Protein AF-A0A376VEA4-F1 (afdb_monomer_lite)

Structure (mmCIF, N/CA/C/O backbone):
data_AF-A0A376VEA4-F1
#
_entry.id   AF-A0A376VEA4-F1
#
loop_
_atom_site.group_PDB
_atom_site.id
_atom_site.type_symbol
_atom_site.label_atom_id
_atom_site.label_alt_id
_atom_site.label_comp_id
_atom_site.label_asym_id
_atom_site.label_entity_id
_atom_site.label_seq_id
_atom_site.pdbx_PDB_ins_code
_atom_site.Cartn_x
_atom_site.Cartn_y
_atom_site.Cartn_z
_atom_site.occupancy
_atom_site.B_iso_or_equiv
_atom_site.auth_seq_id
_atom_site.auth_comp_id
_atom_site.auth_asym_id
_atom_site.auth_atom_id
_atom_site.pdbx_PDB_model_num
ATOM 1 N N . MET A 1 1 ? 5.426 -7.930 9.827 1.00 93.88 1 MET A N 1
ATOM 2 C CA . MET A 1 1 ? 6.574 -7.226 9.193 1.00 93.88 1 MET A CA 1
ATOM 3 C C . MET A 1 1 ? 6.254 -5.743 9.165 1.00 93.88 1 MET A C 1
ATOM 5 O O . MET A 1 1 ? 5.088 -5.432 8.981 1.00 93.88 1 MET A O 1
ATOM 9 N N . THR A 1 2 ? 7.232 -4.851 9.320 1.00 97.75 2 THR A N 1
ATOM 10 C CA . THR A 1 2 ? 7.004 -3.398 9.218 1.00 97.75 2 THR A CA 1
ATOM 11 C C . THR A 1 2 ? 7.657 -2.847 7.954 1.00 97.75 2 THR A C 1
ATOM 13 O O . THR A 1 2 ? 8.782 -3.230 7.636 1.00 97.75 2 THR A O 1
ATOM 16 N N . VAL A 1 3 ? 6.953 -1.970 7.240 1.00 98.19 3 VAL A N 1
ATOM 17 C CA . VAL A 1 3 ? 7.434 -1.263 6.049 1.00 98.19 3 VAL A CA 1
ATOM 18 C C . VAL A 1 3 ? 7.363 0.235 6.322 1.00 98.19 3 VAL A C 1
ATOM 20 O O . VAL A 1 3 ? 6.282 0.765 6.562 1.00 98.19 3 VAL A O 1
ATOM 23 N N . SER A 1 4 ? 8.514 0.901 6.277 1.00 98.12 4 SER A N 1
ATOM 24 C CA . SER A 1 4 ? 8.669 2.324 6.627 1.00 98.12 4 SER A CA 1
ATOM 25 C C . SER A 1 4 ? 9.497 3.094 5.592 1.00 98.12 4 SER A C 1
ATOM 27 O O . SER A 1 4 ? 10.093 4.115 5.910 1.00 98.12 4 SER A O 1
ATOM 29 N N . THR A 1 5 ? 9.580 2.553 4.374 1.00 97.88 5 THR A N 1
ATOM 30 C CA . THR A 1 5 ? 10.254 3.149 3.214 1.00 97.88 5 THR A CA 1
ATOM 31 C C . THR A 1 5 ? 9.508 2.795 1.923 1.00 97.88 5 THR A C 1
ATOM 33 O O . THR A 1 5 ? 8.765 1.801 1.903 1.00 97.88 5 THR A O 1
ATOM 36 N N . GLY A 1 6 ? 9.699 3.573 0.858 1.00 96.50 6 GLY A N 1
ATOM 37 C CA . GLY A 1 6 ? 9.098 3.380 -0.461 1.00 96.50 6 GLY A CA 1
ATOM 38 C C . GLY A 1 6 ? 8.031 4.402 -0.859 1.00 96.50 6 GLY A C 1
ATOM 39 O O . GLY A 1 6 ? 7.445 4.238 -1.929 1.00 96.50 6 GLY A O 1
ATOM 40 N N . LEU A 1 7 ? 7.740 5.395 -0.016 1.00 96.56 7 LEU A N 1
ATOM 41 C CA . LEU A 1 7 ? 6.759 6.468 -0.242 1.00 96.56 7 LEU A CA 1
ATOM 42 C C . LEU A 1 7 ? 7.251 7.837 0.275 1.00 96.56 7 LEU A C 1
ATOM 44 O O . LEU A 1 7 ? 6.453 8.726 0.549 1.00 96.56 7 LEU A O 1
ATOM 48 N N . GLU A 1 8 ? 8.556 8.020 0.459 1.00 97.62 8 GLU A N 1
ATOM 49 C CA . GLU A 1 8 ? 9.166 9.238 1.006 1.00 97.62 8 GLU A CA 1
ATOM 50 C C . GLU A 1 8 ? 8.849 10.499 0.191 1.00 97.62 8 GLU A C 1
ATOM 52 O O . GLU A 1 8 ? 8.768 11.592 0.749 1.00 97.62 8 GLU A O 1
ATOM 57 N N . LEU A 1 9 ? 8.681 10.356 -1.124 1.00 94.56 9 LEU A N 1
ATOM 58 C CA . LEU A 1 9 ? 8.377 11.456 -2.042 1.00 94.56 9 LEU A CA 1
ATOM 59 C C . LEU A 1 9 ? 6.866 11.639 -2.260 1.00 94.56 9 LEU A C 1
ATOM 61 O O . LEU A 1 9 ? 6.455 12.461 -3.076 1.00 94.56 9 LEU A O 1
ATOM 65 N N . GLY A 1 10 ? 6.040 10.879 -1.534 1.00 91.25 10 GLY A N 1
ATOM 66 C CA . GLY A 1 10 ? 4.585 10.889 -1.655 1.00 91.25 10 GLY A CA 1
ATOM 67 C C . GLY A 1 10 ? 4.055 10.062 -2.835 1.00 91.25 10 GLY A C 1
ATOM 68 O O . GLY A 1 10 ? 4.832 9.561 -3.649 1.00 91.25 10 GLY A O 1
ATOM 69 N N . PRO A 1 11 ? 2.728 9.884 -2.930 1.00 87.62 11 PRO A N 1
ATOM 70 C CA . PRO A 1 11 ? 2.100 8.984 -3.900 1.00 87.62 11 PRO A CA 1
ATOM 71 C C . PRO A 1 11 ? 2.123 9.472 -5.352 1.00 87.62 11 PRO A C 1
ATOM 73 O O . PRO A 1 11 ? 1.990 8.651 -6.258 1.00 87.62 11 PRO A O 1
ATOM 76 N N . ASP A 1 12 ? 2.323 10.773 -5.571 1.00 88.38 12 ASP A N 1
ATOM 77 C CA . ASP A 1 12 ? 2.367 11.385 -6.906 1.00 88.38 12 ASP A CA 1
ATOM 78 C C . ASP A 1 12 ? 3.758 11.311 -7.558 1.00 88.38 12 ASP A C 1
ATOM 80 O O . ASP A 1 12 ? 3.924 11.681 -8.719 1.00 88.38 12 ASP A O 1
ATOM 84 N N . SER A 1 13 ? 4.775 10.857 -6.817 1.00 91.50 13 SER A N 1
ATOM 85 C CA . SER A 1 13 ? 6.143 10.748 -7.319 1.00 91.50 13 SER A CA 1
ATOM 86 C C . SER A 1 13 ? 6.451 9.343 -7.837 1.00 91.50 13 SER A C 1
ATOM 88 O O . SER A 1 13 ? 6.400 8.358 -7.093 1.00 91.50 13 SER A O 1
ATOM 90 N N . ASP A 1 14 ? 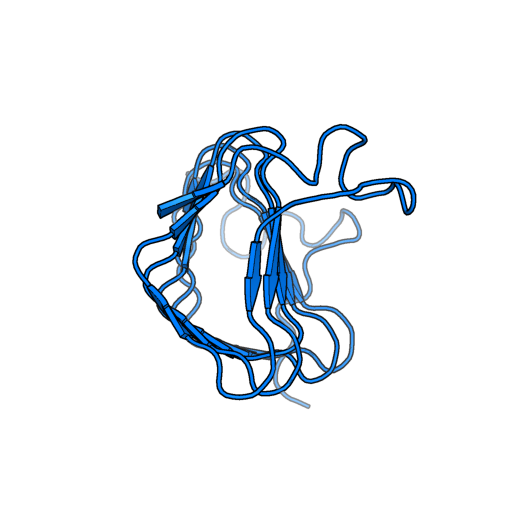6.889 9.275 -9.094 1.00 92.62 14 ASP A N 1
ATOM 91 C CA . ASP A 1 14 ? 7.402 8.054 -9.727 1.00 92.62 14 ASP A CA 1
ATOM 92 C C . ASP A 1 14 ? 8.859 7.728 -9.327 1.00 92.62 14 ASP A C 1
ATOM 94 O O . ASP A 1 14 ? 9.374 6.666 -9.673 1.00 92.62 14 ASP A O 1
ATOM 98 N N . GLU A 1 15 ? 9.516 8.602 -8.555 1.00 95.31 15 GLU A N 1
ATOM 99 C CA . GLU A 1 15 ? 10.922 8.470 -8.131 1.00 95.31 15 GLU A CA 1
ATOM 100 C C . GLU A 1 15 ? 11.084 7.731 -6.788 1.00 95.31 15 GLU A C 1
ATOM 102 O O . GLU A 1 15 ? 12.197 7.550 -6.287 1.00 95.31 15 GLU A O 1
ATOM 107 N N . ASN A 1 16 ? 9.982 7.295 -6.168 1.00 94.75 16 ASN A N 1
ATOM 108 C CA . ASN A 1 16 ? 10.049 6.498 -4.946 1.00 94.75 16 ASN A CA 1
ATOM 109 C C . ASN A 1 16 ? 10.753 5.157 -5.196 1.00 94.75 16 ASN A C 1
ATOM 111 O O . ASN A 1 16 ? 10.442 4.423 -6.136 1.00 94.75 16 ASN A O 1
ATOM 115 N N . THR A 1 17 ? 11.645 4.777 -4.283 1.00 95.25 17 THR A N 1
ATOM 116 C CA . THR A 1 17 ? 12.371 3.503 -4.338 1.00 95.25 17 THR A CA 1
ATOM 117 C C . THR A 1 17 ? 12.272 2.765 -3.007 1.00 95.25 17 THR A C 1
ATOM 119 O O . THR A 1 17 ? 12.096 3.372 -1.959 1.00 95.25 17 THR A O 1
ATOM 122 N N . GLY A 1 18 ? 12.369 1.434 -3.036 1.00 95.88 18 GLY A N 1
ATOM 123 C CA . GLY A 1 18 ? 12.244 0.598 -1.838 1.00 95.88 18 GLY A CA 1
ATOM 124 C C . GLY A 1 18 ? 10.838 0.027 -1.631 1.00 95.88 18 GLY A C 1
ATOM 125 O O . GLY A 1 18 ? 10.131 -0.288 -2.593 1.00 95.88 18 GLY A O 1
ATOM 126 N N . GLY A 1 19 ? 10.468 -0.181 -0.367 1.00 97.25 19 GLY A N 1
ATOM 127 C CA . GLY A 1 19 ? 9.210 -0.816 0.031 1.00 97.25 19 GLY A CA 1
ATOM 128 C C . GLY A 1 19 ? 9.212 -2.348 -0.008 1.00 97.25 19 GLY A C 1
ATOM 129 O O . GLY A 1 19 ? 10.223 -3.003 -0.277 1.00 97.25 19 GLY A O 1
ATOM 130 N N . GLN A 1 20 ? 8.054 -2.941 0.285 1.00 98.50 20 GLN A N 1
ATOM 131 C CA . GLN A 1 20 ? 7.851 -4.391 0.219 1.00 98.50 20 GLN A CA 1
ATOM 132 C C . GLN A 1 20 ? 7.154 -4.775 -1.084 1.00 98.50 20 GLN A C 1
ATOM 134 O O . GLN A 1 20 ? 6.044 -4.327 -1.352 1.00 98.50 20 GLN A O 1
ATOM 139 N N . TRP A 1 21 ? 7.764 -5.682 -1.844 1.00 98.38 21 TRP A N 1
ATOM 140 C CA . TRP A 1 21 ? 7.225 -6.180 -3.107 1.00 98.38 21 TRP A CA 1
ATOM 141 C C . TRP A 1 21 ? 6.707 -7.606 -2.943 1.00 98.38 21 TRP A C 1
ATOM 143 O O . TRP A 1 21 ? 7.487 -8.542 -2.760 1.00 98.38 21 TRP A O 1
ATOM 153 N N . ILE A 1 22 ? 5.391 -7.785 -3.036 1.00 98.50 22 ILE A N 1
ATOM 154 C CA . ILE A 1 22 ? 4.750 -9.102 -3.048 1.00 98.50 22 ILE A CA 1
ATOM 155 C C . ILE A 1 22 ? 4.509 -9.479 -4.509 1.00 98.50 22 ILE A C 1
ATOM 157 O O . ILE A 1 22 ? 3.585 -8.982 -5.154 1.00 98.50 22 ILE A O 1
ATOM 161 N N . LYS A 1 23 ? 5.394 -10.325 -5.039 1.00 98.31 23 LYS A N 1
ATOM 162 C CA . LYS A 1 23 ? 5.372 -10.785 -6.435 1.00 98.31 23 LYS A CA 1
ATOM 163 C C . LYS A 1 23 ? 4.328 -11.888 -6.648 1.00 98.31 23 LYS A C 1
ATOM 165 O O . LYS A 1 23 ? 3.751 -12.390 -5.685 1.00 98.31 23 LYS A O 1
ATOM 170 N N . ALA A 1 24 ? 4.123 -12.296 -7.901 1.00 98.31 24 ALA A N 1
ATOM 171 C CA . ALA A 1 24 ? 3.242 -13.410 -8.255 1.00 98.31 24 ALA A CA 1
ATOM 172 C C . ALA A 1 24 ? 3.554 -14.680 -7.437 1.00 98.31 24 ALA A C 1
ATOM 174 O O . ALA A 1 24 ? 4.714 -15.073 -7.313 1.00 98.31 24 ALA A O 1
ATOM 175 N N . GLY A 1 25 ? 2.524 -15.295 -6.847 1.00 97.69 25 GLY A N 1
ATOM 176 C CA . GLY A 1 25 ? 2.647 -16.449 -5.945 1.00 97.69 25 GLY A CA 1
ATOM 177 C C . GLY A 1 25 ? 3.157 -16.112 -4.536 1.00 97.69 25 GLY A C 1
ATOM 178 O O . GLY A 1 25 ? 3.093 -16.950 -3.638 1.00 97.69 25 GLY A O 1
ATOM 179 N N . GLY A 1 26 ? 3.636 -14.887 -4.314 1.00 98.38 26 GLY A N 1
ATOM 180 C CA . GLY A 1 26 ? 4.062 -14.399 -3.010 1.00 98.38 26 GLY A CA 1
ATOM 181 C C . GLY A 1 26 ? 2.878 -14.079 -2.101 1.00 98.38 26 GLY A C 1
ATOM 182 O O . GLY A 1 26 ? 1.818 -13.645 -2.555 1.00 98.38 26 GLY A O 1
ATOM 183 N N . THR A 1 27 ? 3.077 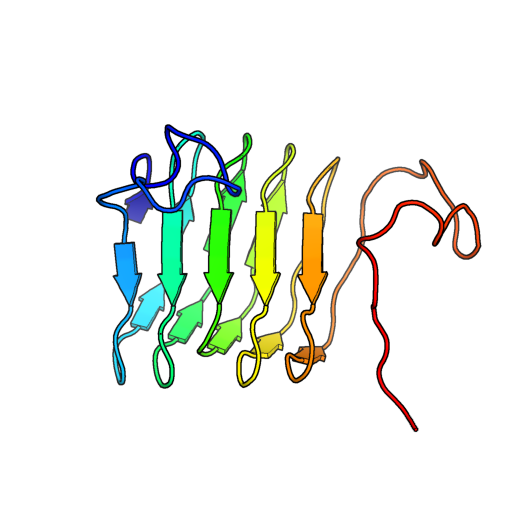-14.261 -0.794 1.00 98.44 27 THR A N 1
ATOM 184 C CA . THR A 1 27 ? 2.107 -13.870 0.234 1.00 98.44 27 THR A CA 1
ATOM 185 C C . THR A 1 27 ? 2.778 -13.011 1.300 1.00 98.44 27 THR A C 1
ATOM 187 O O . THR A 1 27 ? 3.720 -13.461 1.949 1.00 98.44 27 THR A O 1
ATOM 190 N N . GLY A 1 28 ? 2.281 -11.795 1.516 1.00 98.06 28 GLY A N 1
ATOM 191 C CA . GLY A 1 28 ? 2.615 -10.982 2.685 1.00 98.06 28 GLY A CA 1
ATOM 192 C C . GLY A 1 28 ? 1.485 -11.048 3.704 1.00 98.06 28 GLY A C 1
ATOM 193 O O . GLY A 1 28 ? 0.329 -10.846 3.350 1.00 98.06 28 GLY A O 1
ATOM 194 N N . ARG A 1 29 ? 1.801 -11.339 4.967 1.00 98.31 29 ARG A N 1
ATOM 195 C CA . ARG A 1 29 ? 0.815 -11.432 6.057 1.00 98.31 29 ARG A CA 1
ATOM 196 C C . ARG A 1 29 ? 1.190 -10.491 7.184 1.00 98.31 29 ARG A C 1
ATOM 198 O O . ARG A 1 29 ? 2.384 -10.357 7.467 1.00 98.31 29 ARG A O 1
ATOM 205 N N . ASN A 1 30 ? 0.201 -9.902 7.854 1.00 98.19 30 ASN A N 1
AT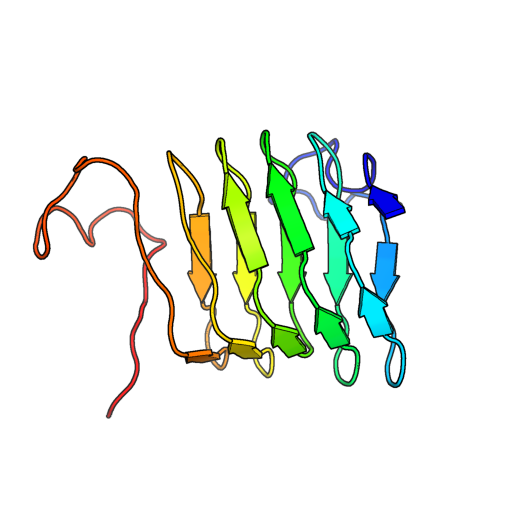OM 206 C CA . ASN A 1 30 ? 0.414 -9.091 9.059 1.00 98.19 30 ASN A CA 1
ATOM 207 C C . ASN A 1 30 ? 1.485 -8.008 8.826 1.00 98.19 30 ASN A C 1
ATOM 209 O O . ASN A 1 30 ? 2.476 -7.892 9.564 1.00 98.19 30 ASN A O 1
ATOM 213 N N . THR A 1 31 ? 1.360 -7.300 7.701 1.00 98.62 31 THR A N 1
ATOM 214 C CA . THR A 1 31 ? 2.280 -6.213 7.357 1.00 98.62 31 THR A CA 1
ATOM 215 C C . THR A 1 31 ? 1.742 -4.914 7.930 1.00 98.62 31 THR A C 1
ATOM 217 O O . THR A 1 31 ? 0.597 -4.563 7.679 1.00 98.62 31 THR A O 1
ATOM 220 N N . THR A 1 32 ? 2.569 -4.192 8.676 1.00 98.75 32 THR A N 1
ATOM 221 C CA . THR A 1 32 ? 2.290 -2.818 9.088 1.00 98.75 32 THR A CA 1
ATOM 222 C C . THR A 1 32 ? 3.044 -1.874 8.165 1.00 98.75 32 THR A C 1
ATOM 224 O O . THR A 1 32 ? 4.273 -1.891 8.137 1.00 98.75 32 THR A O 1
ATOM 227 N N . VAL A 1 33 ? 2.321 -1.058 7.411 1.00 98.69 33 VAL A N 1
ATOM 228 C CA . VAL A 1 33 ? 2.870 -0.013 6.549 1.00 98.69 33 VAL A CA 1
ATOM 229 C C . VAL A 1 33 ? 2.701 1.317 7.275 1.00 98.69 33 VAL A C 1
ATOM 231 O O . VAL A 1 33 ? 1.582 1.716 7.588 1.00 98.69 33 VAL A O 1
ATOM 234 N N . THR A 1 34 ? 3.811 1.960 7.617 1.00 98.38 34 THR A N 1
ATOM 235 C CA . THR A 1 34 ? 3.823 3.217 8.382 1.00 98.38 34 THR A CA 1
ATOM 236 C C . THR A 1 34 ? 4.027 4.415 7.463 1.00 98.38 34 THR A C 1
ATOM 238 O O . THR A 1 34 ? 4.159 4.238 6.254 1.00 98.38 34 THR A O 1
ATOM 241 N N . ALA A 1 35 ? 4.165 5.614 8.039 1.00 96.81 35 ALA A N 1
ATOM 242 C CA . ALA A 1 35 ? 4.664 6.793 7.333 1.00 96.81 35 ALA A CA 1
ATOM 243 C C . ALA A 1 35 ? 5.871 6.453 6.439 1.00 96.81 35 ALA A C 1
ATOM 245 O O . ALA A 1 35 ? 6.757 5.695 6.856 1.00 96.81 35 ALA A O 1
ATOM 246 N N . ASN A 1 36 ? 5.859 6.985 5.212 1.00 97.44 36 ASN A N 1
ATOM 247 C CA . ASN A 1 36 ? 6.813 6.721 4.123 1.00 97.44 36 ASN A CA 1
ATOM 248 C C . ASN A 1 36 ? 6.914 5.256 3.670 1.00 97.44 36 ASN A C 1
ATOM 250 O O . ASN A 1 36 ? 7.702 4.933 2.789 1.00 97.44 36 ASN A O 1
ATOM 254 N N . GLY A 1 37 ? 6.141 4.345 4.256 1.00 98.62 37 GLY A N 1
ATOM 255 C CA . GLY A 1 37 ? 6.102 2.946 3.880 1.00 98.62 37 GLY A CA 1
ATOM 256 C C . GLY A 1 37 ? 5.277 2.724 2.625 1.00 98.62 37 GLY A C 1
ATOM 257 O O . GLY A 1 37 ? 4.159 3.231 2.512 1.00 98.62 37 GLY A O 1
ATOM 258 N N . ARG A 1 38 ? 5.788 1.883 1.721 1.00 98.62 38 ARG A N 1
ATOM 259 C CA . ARG A 1 38 ? 5.018 1.402 0.574 1.00 98.62 38 ARG A CA 1
ATOM 260 C C . ARG A 1 38 ? 5.030 -0.109 0.447 1.00 98.62 38 ARG A C 1
ATOM 262 O O . ARG A 1 38 ? 6.085 -0.734 0.324 1.00 98.62 38 ARG A O 1
ATOM 269 N N . GLN A 1 39 ? 3.843 -0.702 0.409 1.00 98.81 39 GLN A N 1
ATOM 270 C CA . GLN A 1 39 ? 3.661 -2.092 0.007 1.00 98.81 39 GLN A CA 1
ATOM 271 C C . GLN A 1 39 ? 3.152 -2.154 -1.437 1.00 98.81 39 GLN A C 1
ATOM 273 O O . GLN A 1 39 ? 2.154 -1.532 -1.789 1.00 98.81 39 GLN A O 1
ATOM 278 N N . ILE A 1 40 ? 3.828 -2.923 -2.284 1.00 98.69 40 ILE A N 1
ATOM 279 C CA . ILE A 1 40 ? 3.470 -3.129 -3.684 1.00 98.69 40 ILE A CA 1
ATOM 280 C C . ILE A 1 40 ? 3.045 -4.583 -3.848 1.00 98.69 40 ILE A C 1
ATOM 282 O O . ILE A 1 40 ? 3.869 -5.499 -3.799 1.00 98.69 40 ILE A O 1
ATOM 286 N N . VAL A 1 41 ? 1.750 -4.801 -4.059 1.00 98.75 41 VAL A N 1
ATOM 287 C CA . VAL A 1 41 ? 1.184 -6.127 -4.320 1.00 98.75 41 VAL A CA 1
ATOM 288 C C . VAL A 1 41 ? 1.005 -6.265 -5.824 1.00 98.75 41 VAL A C 1
ATOM 290 O O . VAL A 1 41 ? 0.111 -5.656 -6.411 1.00 98.75 41 VAL A O 1
ATOM 293 N N . GLN A 1 42 ? 1.888 -7.019 -6.472 1.00 98.62 42 GLN A N 1
ATOM 294 C CA . GLN A 1 42 ? 1.847 -7.211 -7.920 1.00 98.62 42 GLN A CA 1
ATOM 295 C C . GLN A 1 42 ? 0.751 -8.209 -8.316 1.00 98.62 42 GLN A C 1
ATOM 297 O O . GLN A 1 42 ? 0.229 -8.941 -7.475 1.00 98.62 42 GLN A O 1
ATOM 302 N N . ALA A 1 43 ? 0.418 -8.260 -9.608 1.00 98.50 43 ALA A N 1
ATOM 303 C CA . ALA A 1 43 ? -0.517 -9.247 -10.139 1.00 98.50 43 ALA A CA 1
ATOM 304 C C . ALA A 1 43 ? -0.108 -10.677 -9.727 1.00 98.50 43 ALA A C 1
ATOM 306 O O . ALA A 1 43 ? 1.062 -11.055 -9.807 1.00 98.50 43 ALA A O 1
ATOM 307 N N . GLY A 1 44 ? -1.077 -11.455 -9.235 1.00 97.88 44 GLY A N 1
ATOM 308 C CA . GLY A 1 44 ? -0.857 -12.800 -8.687 1.00 97.88 44 GLY A CA 1
ATOM 309 C C . GLY A 1 44 ? -0.230 -12.850 -7.285 1.00 97.88 44 GLY A C 1
ATOM 310 O O . GLY A 1 44 ? -0.055 -13.944 -6.752 1.00 97.88 44 GLY A O 1
ATOM 311 N N . GLY A 1 45 ? 0.134 -11.712 -6.688 1.00 98.75 45 GLY A N 1
ATOM 312 C CA . GLY A 1 45 ? 0.550 -11.610 -5.288 1.00 98.75 45 GLY A CA 1
ATOM 313 C C . GLY A 1 45 ? -0.647 -11.452 -4.346 1.00 98.75 45 GLY A C 1
ATOM 314 O O . GLY A 1 45 ? -1.694 -10.941 -4.748 1.00 98.75 45 GLY A O 1
ATOM 315 N N . THR A 1 46 ? -0.494 -11.884 -3.090 1.00 98.81 46 THR A N 1
ATOM 316 C CA . THR A 1 46 ? -1.530 -11.753 -2.048 1.00 98.81 46 THR A CA 1
ATOM 317 C C . THR A 1 46 ? -0.999 -11.043 -0.804 1.00 98.81 46 THR A C 1
ATOM 319 O O . THR A 1 46 ? 0.008 -11.453 -0.230 1.00 98.81 46 THR A O 1
ATOM 322 N N . ALA A 1 47 ? -1.697 -10.012 -0.341 1.00 98.81 47 ALA A N 1
ATOM 323 C CA . ALA A 1 47 ? -1.510 -9.420 0.978 1.00 98.81 47 ALA A CA 1
ATOM 324 C C . ALA A 1 47 ? -2.695 -9.786 1.882 1.00 98.81 47 ALA A C 1
ATOM 326 O O . ALA A 1 47 ? -3.845 -9.677 1.461 1.00 98.81 47 ALA A O 1
ATOM 327 N N . SER A 1 48 ? -2.436 -10.215 3.117 1.00 98.62 48 SER A N 1
ATOM 328 C CA . SER A 1 48 ? -3.476 -10.444 4.123 1.00 98.62 48 SER A CA 1
ATOM 329 C C . SER A 1 48 ? -3.183 -9.682 5.406 1.00 98.62 48 SER A C 1
ATOM 331 O O . SER A 1 48 ? -2.020 -9.559 5.811 1.00 98.62 48 SER A O 1
ATOM 333 N N . ASP A 1 49 ? -4.245 -9.187 6.037 1.00 98.56 49 ASP A N 1
ATOM 334 C CA . ASP A 1 49 ? -4.210 -8.598 7.378 1.00 98.56 49 ASP A CA 1
ATOM 335 C C . ASP A 1 49 ? -3.182 -7.454 7.449 1.00 98.56 49 ASP A C 1
ATOM 337 O O . ASP A 1 49 ? -2.316 -7.383 8.322 1.00 98.56 49 ASP A O 1
ATOM 341 N N . THR A 1 50 ? -3.199 -6.605 6.417 1.00 98.75 50 THR A N 1
ATOM 342 C CA . THR A 1 50 ? -2.284 -5.466 6.294 1.00 98.75 50 THR A CA 1
ATOM 343 C C . THR A 1 50 ? -2.875 -4.265 7.016 1.00 98.75 50 THR A C 1
ATOM 345 O O . THR A 1 50 ? -4.020 -3.905 6.770 1.00 98.75 50 THR A O 1
ATOM 348 N N . VAL A 1 51 ? -2.085 -3.623 7.870 1.00 98.62 51 VAL A N 1
ATOM 349 C CA . VAL A 1 51 ? -2.440 -2.367 8.538 1.00 98.62 51 VAL A CA 1
ATOM 350 C C . VAL A 1 51 ? -1.638 -1.249 7.895 1.00 98.62 51 VAL A C 1
ATOM 352 O O . VAL A 1 51 ? -0.410 -1.317 7.872 1.00 98.62 51 VAL A O 1
ATOM 355 N N . ILE A 1 52 ? -2.312 -0.228 7.383 1.00 98.44 52 ILE A N 1
ATOM 356 C CA . ILE A 1 52 ? -1.699 0.924 6.726 1.00 98.44 52 ILE A CA 1
ATOM 357 C C . ILE A 1 52 ? -2.059 2.159 7.530 1.00 98.44 52 ILE A C 1
ATOM 359 O O . ILE A 1 52 ? -3.239 2.421 7.755 1.00 98.44 52 ILE A O 1
ATOM 363 N N . ARG A 1 53 ? -1.047 2.906 7.972 1.00 97.25 53 ARG A N 1
ATOM 364 C CA . ARG A 1 53 ? -1.260 4.062 8.838 1.00 97.25 53 ARG A CA 1
ATOM 365 C C . ARG A 1 53 ? -0.277 5.193 8.634 1.00 97.25 53 ARG A C 1
ATOM 367 O O . ARG A 1 53 ? 0.821 4.996 8.114 1.00 97.25 53 ARG A O 1
ATOM 374 N N . ASP A 1 54 ? -0.674 6.361 9.122 1.00 95.75 54 ASP A N 1
ATOM 375 C CA . ASP A 1 54 ? 0.155 7.559 9.237 1.00 95.75 54 ASP A CA 1
ATOM 376 C C . ASP A 1 54 ? 0.683 8.047 7.873 1.00 95.75 54 ASP A C 1
ATOM 378 O O . ASP A 1 54 ? 1.827 8.486 7.763 1.00 95.75 54 ASP A O 1
ATOM 382 N N . GLY A 1 55 ? -0.141 7.943 6.823 1.00 92.75 55 GLY A N 1
ATOM 383 C CA . GLY A 1 55 ? 0.238 8.285 5.444 1.00 92.75 55 GLY A CA 1
ATOM 384 C C . GLY A 1 55 ? 1.031 7.203 4.701 1.00 92.75 55 GLY A C 1
ATOM 385 O O . GLY A 1 55 ? 1.581 7.471 3.638 1.00 92.75 55 GLY A O 1
ATOM 386 N N . GLY A 1 56 ? 1.151 5.991 5.253 1.00 98.06 56 GLY A N 1
ATOM 387 C CA . GLY A 1 56 ? 1.664 4.839 4.508 1.00 98.06 56 GLY A CA 1
ATOM 388 C C . GLY A 1 56 ? 0.730 4.427 3.367 1.00 98.06 56 GLY A C 1
ATOM 389 O O . GLY A 1 56 ? -0.455 4.757 3.382 1.00 98.06 56 GLY A O 1
ATOM 390 N N . GLY A 1 57 ? 1.242 3.654 2.403 1.00 98.31 57 GLY A N 1
ATOM 391 C CA . GLY A 1 57 ? 0.477 3.297 1.205 1.00 98.31 57 GLY A CA 1
ATOM 392 C C . GLY A 1 57 ? 0.613 1.848 0.734 1.00 98.31 57 GLY A C 1
ATOM 393 O O . GLY A 1 57 ? 1.683 1.238 0.817 1.00 98.31 57 GLY A O 1
ATOM 394 N N . GLN A 1 58 ? -0.459 1.303 0.153 1.00 98.75 58 GLN A N 1
ATOM 395 C CA . GLN A 1 58 ? -0.441 0.047 -0.603 1.00 98.75 58 GLN A CA 1
ATOM 396 C C . GLN A 1 58 ? -0.875 0.268 -2.055 1.00 98.75 58 GLN A C 1
ATOM 398 O O . GLN A 1 58 ? -2.010 0.652 -2.327 1.00 98.75 58 GLN A O 1
ATOM 403 N N . SER A 1 59 ? 0.007 -0.053 -3.005 1.00 98.44 59 SER A N 1
ATOM 404 C CA . SER A 1 59 ? -0.329 -0.133 -4.432 1.00 98.44 59 SER A CA 1
ATOM 405 C C . SER A 1 59 ? -0.709 -1.566 -4.801 1.00 98.44 59 SER A C 1
ATOM 407 O O . SER A 1 59 ? 0.133 -2.469 -4.792 1.00 98.44 59 SER A O 1
ATOM 409 N N . LEU A 1 60 ? -1.983 -1.774 -5.128 1.00 98.62 60 LEU A N 1
ATOM 410 C CA . LEU A 1 60 ? -2.592 -3.089 -5.280 1.00 98.62 60 LEU A CA 1
ATOM 411 C C . LEU A 1 60 ? -2.929 -3.401 -6.744 1.00 98.62 60 LEU A C 1
ATOM 413 O O . LEU A 1 60 ? -3.891 -2.878 -7.294 1.00 98.62 60 LEU A O 1
ATOM 417 N N . ASN A 1 61 ? -2.155 -4.304 -7.346 1.00 98.56 61 ASN A N 1
ATOM 418 C CA . ASN A 1 61 ? -2.424 -4.933 -8.648 1.00 98.56 61 ASN A CA 1
ATOM 419 C C . ASN A 1 61 ? -2.783 -6.430 -8.508 1.00 98.56 61 ASN A C 1
ATOM 421 O O . ASN A 1 61 ? -3.155 -7.071 -9.485 1.00 98.56 61 ASN A O 1
ATOM 425 N N . GLY A 1 62 ? -2.608 -7.004 -7.312 1.00 98.62 62 GLY A N 1
ATOM 426 C CA . GLY A 1 62 ? -2.961 -8.384 -6.961 1.00 98.62 62 GLY A CA 1
ATOM 427 C C . GLY A 1 62 ? -4.187 -8.462 -6.049 1.00 98.62 62 GLY A C 1
ATOM 428 O O . GLY A 1 62 ? -5.163 -7.745 -6.253 1.00 98.62 62 GLY A O 1
ATOM 429 N N . LEU A 1 63 ? -4.131 -9.320 -5.028 1.00 98.81 63 LEU A N 1
ATOM 430 C CA . LEU A 1 63 ? -5.197 -9.495 -4.036 1.00 98.81 63 LEU A CA 1
ATOM 431 C C . LEU A 1 63 ? -4.782 -8.934 -2.669 1.00 98.81 63 LEU A C 1
ATOM 433 O O . LEU A 1 63 ? -3.721 -9.283 -2.159 1.00 98.81 63 LEU A O 1
ATOM 437 N N . ALA A 1 64 ? -5.637 -8.124 -2.048 1.00 98.81 64 ALA A N 1
ATOM 438 C CA . ALA A 1 64 ? -5.517 -7.735 -0.646 1.00 98.81 64 ALA A CA 1
ATOM 439 C C . ALA A 1 64 ? -6.761 -8.183 0.127 1.00 98.81 64 ALA A C 1
ATOM 441 O O . ALA A 1 64 ? -7.882 -7.959 -0.328 1.00 98.81 64 ALA A O 1
ATOM 442 N N . VAL A 1 65 ? -6.571 -8.807 1.288 1.00 98.75 65 VAL A N 1
ATOM 443 C CA . VAL A 1 65 ? -7.653 -9.305 2.151 1.00 98.75 65 VAL A CA 1
ATOM 444 C C . VAL A 1 65 ? -7.501 -8.726 3.554 1.00 98.75 65 VAL A C 1
ATOM 446 O O . VAL A 1 65 ? -6.399 -8.751 4.100 1.00 98.75 65 VAL A O 1
ATOM 449 N N . ASN A 1 66 ? -8.597 -8.226 4.131 1.00 98.25 66 ASN A N 1
ATOM 450 C CA . ASN A 1 66 ? -8.657 -7.643 5.477 1.00 98.25 66 ASN A CA 1
ATOM 451 C C . ASN A 1 66 ? -7.614 -6.533 5.678 1.00 98.25 66 ASN A C 1
ATOM 453 O O . ASN A 1 66 ? -6.763 -6.605 6.562 1.00 98.25 66 ASN A O 1
ATOM 457 N N . THR A 1 67 ? -7.617 -5.536 4.792 1.00 98.62 67 THR A N 1
ATOM 458 C CA . THR A 1 67 ? -6.734 -4.372 4.957 1.00 98.62 67 THR A CA 1
ATOM 459 C C . THR A 1 67 ? -7.383 -3.371 5.906 1.00 98.62 67 THR A C 1
ATOM 461 O O . THR A 1 67 ? -8.547 -3.047 5.713 1.00 98.62 67 THR A O 1
ATOM 464 N N . THR A 1 68 ? -6.648 -2.847 6.881 1.00 98.19 68 THR A N 1
ATOM 465 C CA . THR A 1 68 ? -7.109 -1.755 7.751 1.00 98.19 68 THR A CA 1
ATOM 466 C C . THR A 1 68 ? -6.366 -0.476 7.392 1.00 98.19 68 THR A C 1
ATOM 468 O O . THR A 1 68 ? -5.135 -0.477 7.352 1.00 98.19 68 THR A O 1
ATOM 471 N N . LEU A 1 69 ? -7.106 0.598 7.119 1.00 96.88 69 LEU A N 1
ATOM 472 C CA . LEU A 1 69 ? -6.584 1.931 6.831 1.00 96.88 69 LEU A CA 1
ATOM 473 C C . LEU A 1 69 ? -6.881 2.848 8.017 1.00 96.88 69 LEU A C 1
ATOM 475 O O . LEU A 1 69 ? -8.044 3.117 8.301 1.00 96.88 69 LEU A O 1
ATOM 479 N N . ASP A 1 70 ? -5.840 3.328 8.688 1.00 94.50 70 ASP A N 1
ATOM 480 C CA . ASP A 1 70 ? -5.929 4.211 9.855 1.00 94.50 70 ASP A CA 1
ATOM 481 C C . ASP A 1 70 ? -5.135 5.499 9.607 1.00 94.50 70 ASP A C 1
ATOM 483 O O . ASP A 1 70 ? -4.150 5.475 8.878 1.00 94.50 70 ASP A O 1
ATOM 487 N N . ASN A 1 71 ? -5.487 6.618 10.242 1.00 92.12 71 ASN A N 1
ATOM 488 C CA . ASN A 1 71 ? -4.669 7.841 10.284 1.00 92.12 71 ASN A CA 1
ATOM 489 C C . ASN A 1 71 ? -4.079 8.246 8.915 1.00 92.12 71 ASN A C 1
ATOM 491 O O . ASN A 1 71 ? -2.857 8.378 8.784 1.00 92.12 71 ASN A O 1
ATOM 495 N N . ARG A 1 72 ? -4.920 8.420 7.888 1.00 92.88 72 ARG A N 1
ATOM 496 C CA . ARG A 1 72 ? -4.485 8.739 6.507 1.00 92.88 72 ARG A CA 1
ATOM 497 C C . ARG A 1 72 ? -3.748 7.611 5.778 1.00 92.88 72 ARG A C 1
ATOM 499 O O . ARG A 1 72 ? -3.017 7.872 4.835 1.00 92.88 72 ARG A O 1
ATOM 506 N N . GLY A 1 73 ? -3.893 6.360 6.208 1.00 95.88 73 GLY A N 1
ATOM 507 C CA . GLY A 1 73 ? -3.390 5.208 5.461 1.00 95.88 73 GLY A CA 1
ATOM 508 C C . GLY A 1 73 ? -4.097 5.056 4.113 1.00 95.88 73 GLY A C 1
ATOM 509 O O . GLY A 1 73 ? -5.320 5.179 4.037 1.00 95.88 73 GLY A O 1
ATOM 510 N N . GLU A 1 74 ? -3.335 4.763 3.060 1.00 96.69 74 GLU A N 1
ATOM 511 C CA . GLU A 1 74 ? -3.840 4.759 1.685 1.00 96.69 74 GLU A CA 1
ATOM 512 C C . GLU A 1 74 ? -3.789 3.375 1.022 1.00 96.69 74 GLU A C 1
ATOM 514 O O . GLU A 1 74 ? -2.797 2.645 1.104 1.00 96.69 74 GLU A O 1
ATOM 519 N N . GLN A 1 75 ? -4.847 3.018 0.293 1.00 98.25 75 GLN A N 1
ATOM 520 C CA . GLN A 1 75 ? -4.883 1.850 -0.587 1.00 98.25 75 GLN A CA 1
ATOM 521 C C . GLN A 1 75 ? -5.317 2.258 -1.995 1.00 98.25 75 GLN A C 1
ATOM 523 O O . GLN A 1 75 ? -6.459 2.661 -2.216 1.00 98.25 75 GLN A O 1
ATOM 528 N N . TRP A 1 76 ? -4.432 2.073 -2.974 1.00 97.62 76 TRP A N 1
ATOM 529 C CA . TRP A 1 76 ? -4.725 2.312 -4.387 1.00 97.62 76 TRP A CA 1
ATOM 530 C C . TRP A 1 76 ? -4.936 0.981 -5.106 1.00 97.62 76 TRP A C 1
ATOM 532 O O . TRP A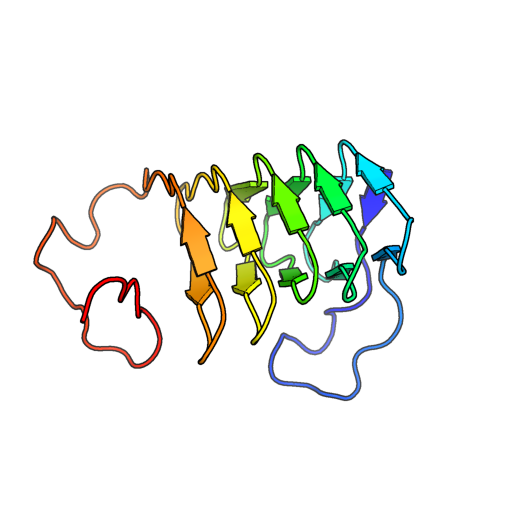 1 76 ? -3.986 0.238 -5.361 1.00 97.62 76 TRP A O 1
ATOM 542 N N . VAL A 1 77 ? -6.188 0.677 -5.445 1.00 95.75 77 VAL A N 1
ATOM 543 C CA . VAL A 1 77 ? -6.589 -0.524 -6.185 1.00 95.75 77 VAL A CA 1
ATOM 544 C C . VAL A 1 77 ? -6.511 -0.231 -7.681 1.00 95.75 77 VAL A C 1
ATOM 546 O O . VAL A 1 77 ? -7.338 0.494 -8.229 1.00 95.75 77 VAL A O 1
ATOM 549 N N . HIS A 1 78 ? -5.483 -0.758 -8.342 1.00 96.50 78 HIS A N 1
ATOM 550 C CA . HIS A 1 78 ? -5.250 -0.590 -9.776 1.00 96.50 78 HIS A CA 1
ATOM 551 C C . HIS A 1 78 ? -6.076 -1.587 -10.605 1.00 96.50 78 HIS A C 1
ATOM 553 O O . HIS A 1 78 ? -6.653 -2.533 -10.068 1.00 96.50 78 HIS A O 1
ATOM 559 N N . GLY A 1 79 ? -6.115 -1.388 -11.927 1.00 93.62 79 GLY A N 1
ATOM 560 C CA . GLY A 1 79 ? -6.787 -2.298 -12.856 1.00 93.62 79 GLY A CA 1
ATOM 561 C C . GLY A 1 79 ? -6.325 -3.751 -12.691 1.00 93.62 79 GLY A C 1
ATOM 562 O O . GLY A 1 79 ? -5.127 -4.022 -12.690 1.00 93.62 79 GLY A O 1
ATOM 563 N N . GLY A 1 80 ? -7.272 -4.679 -12.526 1.00 92.00 80 GLY A N 1
ATOM 564 C CA . GLY A 1 80 ? -7.003 -6.095 -12.244 1.00 92.00 80 GLY A CA 1
ATOM 565 C C . GLY A 1 80 ? -6.703 -6.418 -10.773 1.00 92.00 80 GLY A C 1
ATOM 566 O O . GLY A 1 80 ? -6.693 -7.591 -10.402 1.00 92.00 80 GLY A O 1
ATOM 567 N N . GLY A 1 81 ? -6.508 -5.403 -9.926 1.00 97.62 81 GLY A N 1
ATOM 568 C CA . GLY A 1 81 ? -6.370 -5.556 -8.483 1.00 97.62 81 GLY A CA 1
ATOM 569 C C . GLY A 1 81 ? -7.717 -5.765 -7.788 1.00 97.62 81 GLY A C 1
ATOM 570 O O . GLY A 1 81 ? -8.741 -5.210 -8.197 1.00 97.62 81 GLY A O 1
ATOM 571 N N . LYS A 1 82 ? -7.713 -6.545 -6.702 1.00 98.31 82 LYS A N 1
ATOM 572 C CA . LYS A 1 82 ? -8.893 -6.804 -5.870 1.00 98.31 82 LYS A CA 1
ATOM 573 C C . LYS A 1 82 ? -8.605 -6.570 -4.390 1.00 98.31 82 LYS A C 1
ATOM 575 O O . LYS A 1 82 ? -7.772 -7.265 -3.811 1.00 98.31 82 LYS A O 1
ATOM 580 N N . ALA A 1 83 ? -9.350 -5.665 -3.766 1.00 98.06 83 ALA A N 1
ATOM 581 C CA . ALA A 1 83 ? -9.391 -5.483 -2.317 1.00 98.06 83 ALA A CA 1
ATOM 582 C C . ALA A 1 83 ? -10.644 -6.154 -1.729 1.00 98.06 83 ALA A C 1
ATOM 584 O O . ALA A 1 83 ? -11.758 -5.944 -2.209 1.00 98.06 83 ALA A O 1
ATOM 585 N N . ALA A 1 84 ? -10.486 -6.974 -0.693 1.00 97.44 84 ALA A N 1
ATOM 586 C CA . ALA A 1 84 ? -11.585 -7.667 -0.031 1.00 97.44 84 ALA A CA 1
ATOM 587 C C . ALA A 1 84 ? -11.569 -7.402 1.477 1.00 97.44 84 ALA A C 1
ATOM 589 O O . ALA A 1 84 ? -10.577 -7.689 2.143 1.00 97.44 84 ALA A O 1
ATOM 590 N N . GLY A 1 85 ? -12.673 -6.882 2.018 1.00 95.56 85 GLY A N 1
ATOM 591 C CA . GLY A 1 85 ? -12.801 -6.624 3.453 1.00 95.56 85 GLY A CA 1
ATOM 592 C C . GLY A 1 85 ? -11.940 -5.462 3.944 1.00 95.56 85 GLY A C 1
ATOM 593 O O . GLY A 1 85 ? -11.412 -5.536 5.050 1.00 95.56 85 GLY A O 1
ATOM 594 N N . THR A 1 86 ? -11.720 -4.428 3.122 1.00 97.31 86 THR A N 1
ATOM 595 C CA . THR A 1 86 ? -10.974 -3.247 3.578 1.00 97.31 86 THR A CA 1
ATOM 596 C C . THR A 1 86 ? -11.790 -2.489 4.622 1.00 97.31 86 THR A C 1
ATOM 598 O O . THR A 1 86 ? -12.937 -2.135 4.368 1.00 97.31 86 THR A O 1
ATOM 601 N N . ILE A 1 87 ? -11.196 -2.213 5.777 1.00 96.06 87 ILE A N 1
ATOM 602 C CA . ILE A 1 87 ? -11.753 -1.358 6.821 1.00 96.06 87 ILE A CA 1
ATOM 603 C C . ILE A 1 87 ? -11.067 0.001 6.725 1.00 96.06 87 ILE A C 1
ATOM 605 O O . ILE A 1 87 ? -9.843 0.082 6.796 1.00 96.06 87 ILE A O 1
ATOM 609 N N . ILE A 1 88 ? -11.850 1.060 6.567 1.00 94.00 88 ILE A N 1
ATOM 610 C CA . ILE A 1 88 ? -11.378 2.439 6.469 1.00 94.00 88 ILE A CA 1
ATOM 611 C C . ILE A 1 88 ? -11.773 3.168 7.752 1.00 94.00 88 ILE A C 1
ATOM 613 O O . ILE A 1 88 ? -12.940 3.500 7.936 1.00 94.00 88 ILE A O 1
ATOM 617 N N . ASN A 1 89 ? -10.821 3.382 8.655 1.00 90.38 89 ASN A N 1
ATOM 618 C CA . ASN A 1 89 ? -10.996 4.157 9.886 1.00 90.38 89 ASN A CA 1
ATOM 619 C C . ASN A 1 89 ? -10.525 5.609 9.672 1.00 90.38 89 ASN A C 1
ATOM 621 O O . ASN A 1 89 ? -10.200 5.980 8.548 1.00 90.38 89 ASN A O 1
ATOM 625 N N . GLN A 1 90 ? -10.517 6.433 10.733 1.00 83.88 90 GLN A N 1
ATOM 626 C CA . GLN A 1 90 ? -10.315 7.893 10.686 1.00 83.88 90 GLN A CA 1
ATOM 627 C C . GLN A 1 90 ? -9.269 8.344 9.647 1.00 83.88 90 GLN A C 1
ATOM 629 O O . GLN A 1 90 ? -8.096 7.967 9.713 1.00 83.88 90 GLN A O 1
ATOM 634 N N . ASP A 1 91 ? -9.735 9.152 8.693 1.00 87.25 91 ASP A N 1
ATOM 635 C CA . ASP A 1 91 ? -8.989 9.746 7.574 1.00 87.25 91 ASP A CA 1
ATOM 636 C C . ASP A 1 91 ? -8.320 8.759 6.602 1.00 87.25 91 ASP A C 1
ATOM 638 O O . ASP A 1 91 ? -7.590 9.183 5.711 1.00 87.25 91 ASP A O 1
ATOM 642 N N . GLY A 1 92 ? -8.532 7.448 6.747 1.00 91.31 92 GLY A N 1
ATOM 643 C CA . GLY A 1 92 ? -8.045 6.443 5.805 1.00 91.31 92 GLY A CA 1
ATOM 644 C C . GLY A 1 92 ? -8.660 6.615 4.414 1.00 91.31 92 GLY A C 1
ATOM 645 O O . GLY A 1 92 ? -9.787 7.091 4.266 1.00 91.31 92 GLY A O 1
ATOM 646 N N . TYR A 1 93 ? -7.932 6.194 3.380 1.00 89.88 93 TYR A N 1
ATOM 647 C CA . TYR A 1 93 ? -8.323 6.461 1.999 1.00 89.88 93 TYR A CA 1
ATOM 648 C C . TYR A 1 93 ? -8.149 5.247 1.080 1.00 89.88 93 TYR A C 1
ATOM 650 O O . TYR A 1 93 ? -7.056 4.706 0.924 1.00 89.88 93 TYR A O 1
ATOM 658 N N . GLN A 1 94 ? -9.234 4.824 0.426 1.00 95.00 94 GLN A N 1
ATOM 659 C CA . GLN A 1 94 ? -9.212 3.781 -0.603 1.00 95.00 94 GLN A CA 1
ATOM 660 C C . GLN A 1 94 ? -9.593 4.387 -1.956 1.00 95.00 94 GLN A C 1
ATOM 662 O O . GLN A 1 94 ? -10.706 4.877 -2.130 1.00 95.00 94 GLN A O 1
ATOM 667 N N . THR A 1 95 ? -8.695 4.303 -2.939 1.00 92.94 95 THR A N 1
ATOM 668 C CA . THR A 1 95 ? -8.985 4.665 -4.336 1.00 92.94 95 THR A CA 1
ATOM 669 C C . THR A 1 95 ? -9.132 3.413 -5.183 1.00 92.94 95 THR A C 1
ATOM 671 O O . THR A 1 95 ? -8.210 2.599 -5.245 1.00 92.94 95 THR A O 1
ATOM 674 N N . ILE A 1 96 ? -10.243 3.288 -5.907 1.00 90.50 96 ILE A N 1
ATOM 675 C CA . ILE A 1 96 ? -10.455 2.214 -6.882 1.00 90.50 96 ILE A CA 1
ATOM 676 C C . ILE A 1 96 ? -10.315 2.812 -8.282 1.00 90.50 96 ILE A C 1
ATOM 678 O O . ILE A 1 96 ? -11.149 3.597 -8.727 1.00 90.50 96 ILE A O 1
ATOM 682 N N . LYS A 1 97 ? -9.218 2.481 -8.968 1.00 91.31 97 LYS A N 1
ATOM 683 C CA . LYS A 1 97 ? -8.940 2.945 -10.334 1.00 91.31 97 LYS A CA 1
ATOM 684 C C . LYS A 1 97 ? -9.713 2.100 -11.350 1.00 91.31 97 LYS A C 1
ATOM 686 O O . LYS A 1 97 ? -10.212 1.022 -11.031 1.00 91.31 97 LYS A O 1
ATOM 691 N N . HIS A 1 98 ? -9.784 2.572 -12.595 1.00 90.69 98 HIS A N 1
ATOM 692 C CA . HIS A 1 98 ? -10.478 1.873 -13.679 1.00 90.69 98 HIS A CA 1
ATOM 693 C C . HIS A 1 98 ? -10.041 0.399 -13.792 1.00 90.69 98 HIS A C 1
ATOM 695 O O . HIS A 1 98 ? -8.853 0.099 -13.935 1.00 90.69 98 HIS A O 1
ATOM 701 N N . GLY A 1 99 ? -11.013 -0.516 -13.725 1.00 90.38 99 GLY A N 1
ATOM 702 C CA . GLY A 1 99 ? -10.799 -1.967 -13.768 1.00 90.38 99 GLY A CA 1
ATOM 703 C C . GLY A 1 99 ? -10.341 -2.610 -12.451 1.00 90.38 99 GLY A C 1
ATOM 704 O O . GLY A 1 99 ? -10.051 -3.805 -12.445 1.00 90.38 99 GLY A O 1
ATOM 705 N N . GLY A 1 100 ? -10.216 -1.848 -11.361 1.00 94.31 100 GLY A N 1
ATOM 706 C CA . GLY A 1 100 ? -10.014 -2.378 -10.011 1.00 94.31 100 GLY A CA 1
ATOM 707 C C . GLY A 1 100 ? -11.337 -2.788 -9.359 1.00 94.31 100 GLY A C 1
ATOM 708 O O . GLY A 1 100 ? -12.406 -2.343 -9.776 1.00 94.31 100 GLY A O 1
ATOM 709 N N . LEU A 1 101 ? -11.277 -3.630 -8.325 1.00 93.31 101 LEU A N 1
ATOM 710 C CA . LEU A 1 101 ? -12.461 -4.093 -7.595 1.00 93.31 101 LEU A CA 1
ATOM 711 C C . LEU A 1 101 ? -12.248 -4.024 -6.080 1.00 93.31 101 LEU A C 1
ATOM 713 O O . LEU A 1 101 ? -11.270 -4.564 -5.567 1.00 93.31 101 LEU A O 1
ATOM 717 N N . ALA A 1 102 ? -13.209 -3.453 -5.355 1.00 93.50 102 ALA A N 1
ATOM 718 C CA . ALA A 1 102 ? -13.304 -3.596 -3.905 1.00 93.50 102 ALA A CA 1
ATOM 719 C C . ALA A 1 102 ? -14.608 -4.305 -3.521 1.00 93.50 102 ALA A C 1
ATOM 721 O O . ALA A 1 102 ? -15.667 -4.018 -4.074 1.00 93.50 102 ALA A O 1
ATOM 722 N N . THR A 1 103 ? -14.538 -5.239 -2.573 1.00 93.19 103 THR A N 1
ATOM 723 C CA . THR A 1 103 ? -15.707 -5.970 -2.061 1.00 93.19 103 THR A CA 1
ATOM 724 C C . THR A 1 103 ? -15.704 -5.994 -0.542 1.00 93.19 103 THR A C 1
ATOM 726 O O . THR A 1 103 ? -14.679 -6.321 0.054 1.00 93.19 103 THR A O 1
ATOM 729 N N . GLY A 1 104 ? -16.851 -5.723 0.085 1.00 92.38 104 GLY A N 1
ATOM 730 C CA . GLY A 1 104 ? -16.978 -5.758 1.545 1.00 92.38 104 GLY A CA 1
ATOM 731 C C . GLY A 1 104 ? -16.189 -4.657 2.257 1.00 92.38 104 GLY A C 1
ATOM 732 O O . GLY A 1 104 ? -15.699 -4.893 3.356 1.00 92.38 104 GLY A O 1
ATOM 733 N N . THR A 1 105 ? -16.018 -3.493 1.622 1.00 91.06 105 THR A N 1
ATOM 734 C CA . THR A 1 105 ? -15.404 -2.330 2.272 1.00 91.06 105 THR A CA 1
ATOM 735 C C . THR A 1 105 ? -16.300 -1.837 3.412 1.00 91.06 105 THR A C 1
ATOM 737 O O . THR A 1 105 ? -17.507 -1.682 3.228 1.00 91.06 105 THR A O 1
ATOM 740 N N . ILE A 1 106 ? -15.710 -1.586 4.579 1.00 90.75 106 ILE A N 1
ATOM 741 C CA . ILE A 1 106 ? -16.361 -1.020 5.766 1.00 90.75 106 ILE A CA 1
ATOM 742 C C . ILE A 1 106 ? -15.758 0.365 6.003 1.00 90.75 106 ILE A C 1
ATOM 744 O O . ILE A 1 106 ? -14.539 0.485 6.088 1.00 90.75 106 ILE A O 1
ATOM 748 N N . VAL A 1 107 ? -16.589 1.401 6.120 1.00 89.81 107 VAL A N 1
ATOM 749 C CA . VAL A 1 107 ? -16.140 2.786 6.332 1.00 89.81 107 VAL A CA 1
ATOM 750 C C . VAL A 1 107 ? -16.578 3.250 7.721 1.00 89.81 107 VAL A C 1
ATOM 752 O O . VAL A 1 107 ? -17.768 3.381 7.987 1.00 89.81 107 VAL A O 1
ATOM 755 N N . ASN A 1 108 ? -15.599 3.467 8.598 1.00 86.56 108 ASN A N 1
ATOM 756 C CA . ASN A 1 108 ? -15.733 3.866 10.001 1.00 86.56 108 ASN A CA 1
ATOM 757 C C . ASN A 1 108 ? -15.198 5.287 10.257 1.00 86.56 108 ASN A C 1
ATOM 759 O O . ASN A 1 108 ? -14.914 5.641 11.403 1.00 86.56 108 ASN A O 1
ATOM 763 N N . THR A 1 109 ? -14.989 6.097 9.217 1.00 67.75 109 THR A N 1
ATOM 764 C CA . THR A 1 109 ? -14.602 7.496 9.406 1.00 67.75 109 THR A CA 1
ATOM 765 C C . THR A 1 109 ? -15.778 8.218 10.063 1.00 67.75 109 THR A C 1
ATOM 767 O O . THR A 1 109 ? -16.909 8.162 9.575 1.00 67.75 109 THR A O 1
ATOM 770 N N . GLY A 1 110 ? -15.556 8.821 11.237 1.00 55.94 110 GLY A N 1
ATOM 771 C CA . GLY A 1 110 ? -16.574 9.652 11.877 1.00 55.94 110 GLY A CA 1
ATOM 772 C C . GLY A 1 110 ? -17.014 10.710 10.872 1.00 55.94 110 GLY A C 1
ATOM 773 O O . GLY A 1 110 ? -16.158 11.334 10.259 1.00 55.94 110 GLY A O 1
ATOM 774 N N . ALA A 1 111 ? -18.319 10.832 10.638 1.00 43.78 111 ALA A N 1
ATOM 775 C CA . ALA A 1 111 ? -18.889 11.577 9.523 1.00 43.78 111 ALA A CA 1
ATOM 776 C C . ALA A 1 111 ? -18.322 13.006 9.355 1.00 43.78 111 ALA A C 1
ATOM 778 O O . ALA A 1 111 ? -18.895 13.967 9.857 1.00 43.78 111 ALA A O 1
ATOM 779 N N . GLU A 1 112 ? -17.289 13.153 8.529 1.00 42.44 112 GLU A N 1
ATOM 780 C CA . GLU A 1 112 ? -17.254 14.177 7.488 1.00 42.44 112 GLU A CA 1
ATOM 781 C C . GLU A 1 112 ? -17.865 13.540 6.243 1.00 42.44 112 GLU A C 1
ATOM 783 O O . GLU A 1 112 ? -17.206 13.117 5.302 1.00 42.44 112 GLU A O 1
ATOM 788 N N . GLY A 1 113 ? -19.179 13.369 6.349 1.00 38.78 113 GLY A N 1
ATOM 789 C CA . GLY A 1 113 ? -20.053 12.961 5.276 1.00 38.78 113 GLY A CA 1
ATOM 790 C C . GLY A 1 113 ? -20.788 11.657 5.519 1.00 38.78 113 GLY A C 1
ATOM 791 O O . GLY A 1 113 ? -20.298 10.565 5.251 1.00 38.78 113 GLY A O 1
ATOM 792 N N . GLY A 1 114 ? -22.031 11.788 5.993 1.00 34.78 114 GLY A N 1
ATOM 793 C CA . GLY A 1 114 ? -23.027 10.726 5.861 1.00 34.78 114 GLY A CA 1
ATOM 794 C C . GLY A 1 114 ? -23.228 10.324 4.388 1.00 34.78 114 GLY A C 1
ATOM 795 O O . GLY A 1 114 ? -22.626 10.929 3.504 1.00 34.78 114 GLY A O 1
ATOM 796 N N . PRO A 1 115 ? -24.097 9.343 4.097 1.00 40.69 115 PRO A N 1
ATOM 797 C CA . PRO A 1 115 ? -24.142 8.603 2.825 1.00 40.69 115 PRO A CA 1
ATOM 798 C C . PRO A 1 115 ? -24.345 9.422 1.527 1.00 40.69 115 PRO A C 1
ATOM 800 O O . PRO A 1 115 ? -24.337 8.835 0.451 1.00 40.69 115 PRO A O 1
ATOM 803 N N . GLU A 1 116 ? -24.485 10.749 1.602 1.00 47.16 116 GLU A N 1
ATOM 804 C CA . GLU A 1 116 ? -24.612 11.672 0.465 1.00 47.16 116 GLU A CA 1
ATOM 805 C C . GLU A 1 116 ? -23.772 12.963 0.579 1.00 47.16 116 GLU A C 1
ATOM 807 O O . GLU A 1 116 ? -23.977 13.906 -0.181 1.00 47.16 116 GLU A O 1
ATOM 812 N N . SER A 1 117 ? -22.811 13.052 1.498 1.00 39.25 117 SER A N 1
ATOM 813 C CA . SER A 1 117 ? -21.984 14.256 1.632 1.00 39.25 117 SER A CA 1
ATOM 814 C C . SER A 1 117 ? -20.661 14.083 0.890 1.00 39.25 117 SER A C 1
ATOM 816 O O . SER A 1 117 ? -19.680 13.580 1.424 1.00 39.25 117 SER A O 1
ATOM 818 N N . GLU A 1 118 ? -20.682 14.552 -0.352 1.00 40.16 118 GLU A N 1
ATOM 819 C CA . GLU A 1 118 ? -19.520 14.939 -1.153 1.00 40.16 118 GLU A CA 1
ATOM 820 C C . GLU A 1 118 ? -18.639 13.823 -1.716 1.00 40.16 118 GLU A C 1
ATOM 822 O O . GLU A 1 118 ? -17.418 13.790 -1.606 1.00 40.16 118 GLU A O 1
ATOM 827 N N . ASN A 1 119 ? -19.287 13.059 -2.589 1.00 41.81 119 ASN A N 1
ATOM 828 C CA . ASN A 1 119 ? -18.707 12.485 -3.805 1.00 41.81 119 ASN A CA 1
ATOM 829 C C . ASN A 1 119 ? -18.217 13.580 -4.808 1.00 41.81 119 ASN A C 1
ATOM 831 O O . ASN A 1 119 ? -18.396 13.456 -6.018 1.00 41.81 119 ASN A O 1
ATOM 835 N N . VAL A 1 120 ? -17.652 14.696 -4.317 1.00 40.34 120 VAL A N 1
ATOM 836 C CA . VAL A 1 120 ? -17.167 15.858 -5.092 1.00 40.34 120 VAL A CA 1
ATOM 837 C C . VAL A 1 120 ? -15.830 16.391 -4.557 1.00 40.34 120 VAL A C 1
ATOM 839 O O . VAL A 1 120 ? -15.660 17.565 -4.256 1.00 40.34 120 VAL A O 1
ATOM 842 N N . SER A 1 12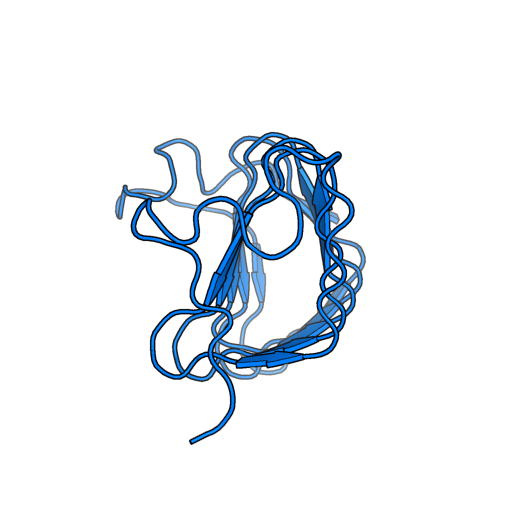1 ? -14.816 15.530 -4.530 1.00 41.16 121 SER A N 1
ATOM 843 C CA . SER A 1 121 ? -13.439 15.936 -4.850 1.00 41.16 121 SER A CA 1
ATOM 844 C C . SER A 1 121 ? -12.678 14.748 -5.437 1.00 41.16 121 SER A C 1
ATOM 846 O O . SER A 1 121 ? -11.985 14.001 -4.759 1.00 41.16 121 SER A O 1
ATOM 848 N N . SER A 1 122 ? -12.908 14.532 -6.735 1.00 37.16 122 SER A N 1
ATOM 849 C CA . SER A 1 122 ? -12.043 13.836 -7.706 1.00 37.16 122 SER A CA 1
ATOM 850 C C . SER A 1 122 ? -11.443 12.447 -7.403 1.00 37.16 122 SER A C 1
ATOM 852 O O . SER A 1 122 ? -10.585 12.023 -8.175 1.00 37.16 122 SER A O 1
ATOM 854 N N . GLY A 1 12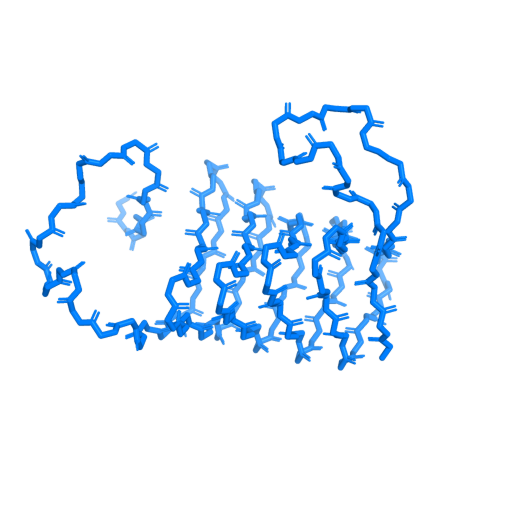3 ? -11.863 11.695 -6.379 1.00 42.81 123 GLY A N 1
ATOM 855 C CA . GLY A 1 123 ? -11.154 10.445 -6.049 1.00 42.81 123 GLY A CA 1
ATOM 856 C C . GLY A 1 123 ? -11.947 9.255 -5.503 1.00 42.81 123 GLY A C 1
ATOM 857 O O . GLY A 1 123 ? -11.453 8.128 -5.577 1.00 42.81 123 GLY A O 1
ATOM 858 N N . GLN A 1 124 ? -13.179 9.439 -5.026 1.00 42.16 124 GLN A N 1
ATOM 859 C CA . GLN A 1 124 ? -14.008 8.321 -4.571 1.00 42.16 124 GLN A CA 1
ATOM 860 C C . GLN A 1 124 ? -14.910 7.817 -5.705 1.00 42.16 124 GLN A C 1
ATOM 862 O O . GLN A 1 124 ? -15.943 8.388 -6.015 1.00 42.16 124 GLN A O 1
ATOM 867 N N . MET A 1 125 ? -14.529 6.707 -6.335 1.00 38.75 125 MET A N 1
ATOM 868 C CA . MET A 1 125 ? -15.458 5.862 -7.088 1.00 38.75 125 MET A CA 1
ATOM 869 C C . MET A 1 125 ? -15.532 4.505 -6.395 1.00 38.75 125 MET A C 1
ATOM 871 O O . MET A 1 125 ? -14.718 3.625 -6.655 1.00 38.75 125 MET A O 1
ATOM 875 N N . VAL A 1 126 ? -16.532 4.307 -5.537 1.00 47.81 126 VAL A N 1
ATOM 876 C CA . VAL A 1 126 ? -17.041 2.956 -5.260 1.00 47.81 126 VAL A CA 1
ATOM 877 C C . VAL A 1 126 ? -18.183 2.713 -6.245 1.00 47.81 126 VAL A C 1
ATOM 879 O O . VAL A 1 126 ? -19.356 2.845 -5.918 1.00 47.81 126 VAL A O 1
ATOM 882 N N . GLY A 1 127 ? -17.821 2.458 -7.505 1.00 32.19 127 GLY A N 1
ATOM 883 C CA . GLY A 1 127 ? -18.755 2.173 -8.592 1.00 32.19 127 GLY A CA 1
ATOM 884 C C . GLY A 1 127 ? -18.692 0.702 -8.985 1.00 32.19 127 GLY A C 1
ATOM 885 O O . GLY A 1 127 ? -17.731 0.275 -9.617 1.00 32.19 127 GLY A O 1
ATOM 886 N N . GLY A 1 128 ? -19.717 -0.064 -8.617 1.00 30.22 128 GLY A N 1
ATOM 887 C CA . GLY A 1 128 ? -19.883 -1.458 -9.016 1.00 30.22 128 GLY A CA 1
ATOM 888 C C . GLY A 1 128 ? -21.357 -1.833 -9.123 1.00 30.22 128 GLY A C 1
ATOM 889 O O . GLY A 1 128 ? -21.910 -2.386 -8.179 1.00 30.22 128 GLY A O 1
ATOM 890 N N . ASN A 1 129 ? -21.990 -1.478 -10.245 1.00 34.88 129 ASN A N 1
ATOM 891 C CA . ASN A 1 129 ? -22.809 -2.368 -11.083 1.00 34.88 129 ASN A CA 1
ATOM 892 C C . ASN A 1 129 ? -23.489 -1.570 -12.207 1.00 34.88 129 ASN A C 1
ATOM 894 O O . ASN A 1 129 ? -24.297 -0.678 -11.951 1.00 34.88 129 ASN A O 1
ATOM 898 N N . GLY A 1 130 ? -23.158 -1.955 -13.438 1.00 35.34 130 GLY A N 1
ATOM 899 C CA . GLY A 1 130 ? -23.732 -1.526 -14.709 1.00 35.34 130 GLY A CA 1
ATOM 900 C C . GLY A 1 130 ? -23.069 -2.319 -15.819 1.00 35.34 130 GLY A C 1
ATOM 901 O O . GLY A 1 130 ? -21.878 -2.036 -16.067 1.00 35.34 130 GLY A O 1
#

Secondary structure (DSSP, 8-state):
-EE--B-TT-TT-TT----EEE-TT-EEES-EE-TTBEEEE-TT-EEES-EEETT-EEEESSEEES-EEETT-EEEE-TT-EEES-EE-TT-EEEE-TT-EEES-EE----SS-TTS---SS--------

pLDDT: mean 86.66, std 20.82, range [30.22, 98.81]

InterPro domains:
  IPR012332 Autotransporter, pectate lyase C-like domain superfamily [G3DSA:2.160.20.20] (1-130)
  IPR030930 Adhesin of bacterial autotransporter system [PF16168] (61-110)
  IPR030930 Adhesin of bacterial autotransporter system [TIGR04415] (29-60)
  IPR030930 Adhesin of bacterial autotransporter system [TIGR04415] (83-110)

Radius of gyration: 13.7 Å; chains: 1; bounding box: 37×32×27 Å

Organism: Escherichia coli (NCBI:txid562)

Foldseek 3Di:
DEFAAQAQVHPVDPPGDDAAEFDAVREAECYEFEHNHEYEAADNGEYECYEFEDRGEYEFQYEYEQYEFYHQGEYEFDANGEYEQYEYEANGYYFYDPNGYYYNYHYHHDDPDDPPNDPPDDTDDPDDDD

Sequence (130 aa):
MTVSTGLELGPDSDENTGGQWIKAGGTGRNTTVTANGRQIVQAGGTASDTVIRDGGGQSLNGLAVNTTLDNRGEQWVHGGGKAAGTIINQDGYQTIKHGGLATGTIVNTGAEGGPESENVSSGQMVGGNG